Protein AF-A0AAW1JVX0-F1 (afdb_monomer_lite)

Structure (mmCIF, N/CA/C/O backbone):
data_AF-A0AAW1JVX0-F1
#
_entry.id   AF-A0AAW1JVX0-F1
#
loop_
_atom_site.group_PDB
_atom_site.id
_atom_site.type_symbol
_atom_site.label_atom_id
_atom_site.label_alt_id
_atom_site.label_comp_id
_atom_site.label_asym_id
_atom_site.label_entity_id
_atom_site.label_seq_id
_atom_site.pdbx_PDB_ins_code
_atom_site.Cartn_x
_atom_site.Cartn_y
_atom_site.Cartn_z
_atom_site.occupancy
_atom_site.B_iso_or_equiv
_atom_site.auth_seq_id
_atom_site.auth_comp_id
_atom_site.auth_asym_id
_atom_site.auth_atom_id
_atom_site.pdbx_PDB_model_num
ATOM 1 N N . MET A 1 1 ? -12.853 -25.796 -28.264 1.00 43.16 1 MET A N 1
ATOM 2 C CA . MET A 1 1 ? -13.107 -25.640 -26.815 1.00 43.16 1 MET A CA 1
ATOM 3 C C . MET A 1 1 ? -11.888 -24.981 -26.201 1.00 43.16 1 MET A C 1
ATOM 5 O O . MET A 1 1 ? -10.801 -25.532 -26.285 1.00 43.16 1 MET A O 1
ATOM 9 N N . THR A 1 2 ? -12.043 -23.759 -25.707 1.00 47.91 2 THR A N 1
ATOM 10 C CA . THR A 1 2 ? -10.957 -22.931 -25.171 1.00 47.91 2 THR A CA 1
ATOM 11 C C . THR A 1 2 ? -10.527 -23.462 -23.804 1.00 47.91 2 THR A C 1
ATOM 13 O O . THR A 1 2 ? -11.384 -23.793 -22.986 1.00 47.91 2 THR A O 1
ATOM 16 N N . ILE A 1 3 ? -9.215 -23.518 -23.553 1.00 55.41 3 ILE A N 1
ATOM 17 C CA . ILE A 1 3 ? -8.582 -24.018 -22.313 1.00 55.41 3 ILE A CA 1
ATOM 18 C C . ILE A 1 3 ? -9.243 -23.437 -21.045 1.00 55.41 3 ILE A C 1
ATOM 20 O O . ILE A 1 3 ? -9.387 -24.132 -20.042 1.00 55.41 3 ILE A O 1
ATOM 24 N N . ASN A 1 4 ? -9.741 -22.201 -21.127 1.00 55.88 4 ASN A N 1
ATOM 25 C CA . ASN A 1 4 ? -10.399 -21.493 -20.028 1.00 55.88 4 ASN A CA 1
ATOM 26 C C . ASN A 1 4 ? -11.647 -22.217 -19.475 1.00 55.88 4 ASN A C 1
ATOM 28 O O . ASN A 1 4 ? -11.822 -22.260 -18.265 1.00 55.88 4 ASN A O 1
ATOM 32 N N . ASN A 1 5 ? -12.462 -22.872 -20.317 1.00 56.66 5 ASN A N 1
ATOM 33 C CA . ASN A 1 5 ? -13.684 -23.556 -19.854 1.00 56.66 5 ASN A CA 1
ATOM 34 C C . ASN A 1 5 ? -13.403 -24.849 -19.071 1.00 56.66 5 ASN A C 1
ATOM 36 O O . ASN A 1 5 ? -14.221 -25.268 -18.255 1.00 56.66 5 ASN A O 1
ATOM 40 N N . ALA A 1 6 ? -12.279 -25.517 -19.344 1.00 60.56 6 ALA A N 1
ATOM 41 C CA . ALA A 1 6 ? -11.901 -26.735 -18.630 1.00 60.56 6 ALA A CA 1
ATOM 42 C C . ALA A 1 6 ? -11.360 -26.412 -17.227 1.00 60.56 6 ALA A C 1
ATOM 44 O O . ALA A 1 6 ? -11.649 -27.133 -16.274 1.00 60.56 6 ALA A O 1
ATOM 45 N N . ALA A 1 7 ? -10.631 -25.299 -17.097 1.00 59.00 7 ALA A N 1
ATOM 46 C CA . ALA A 1 7 ? -10.090 -24.833 -15.824 1.00 59.00 7 ALA A CA 1
ATOM 47 C C . ALA A 1 7 ? -11.201 -24.473 -14.821 1.00 59.00 7 ALA A C 1
ATOM 49 O O . ALA A 1 7 ? -11.149 -24.931 -13.679 1.00 59.00 7 ALA A O 1
ATOM 50 N N . ASP A 1 8 ? -12.241 -23.756 -15.262 1.00 59.59 8 ASP A N 1
ATOM 51 C CA . ASP A 1 8 ? -13.383 -23.392 -14.406 1.00 59.59 8 ASP A CA 1
ATOM 52 C C . ASP A 1 8 ? -14.146 -24.620 -13.882 1.00 59.59 8 ASP A C 1
ATOM 54 O O . ASP A 1 8 ? -14.587 -24.643 -12.732 1.00 59.59 8 ASP A O 1
ATOM 58 N N . LYS A 1 9 ? -14.261 -25.676 -14.698 1.00 61.94 9 LYS A N 1
ATOM 59 C CA . LYS A 1 9 ? -14.981 -26.910 -14.344 1.00 61.94 9 LYS A CA 1
ATOM 60 C C . LYS A 1 9 ? -14.229 -27.803 -13.354 1.00 61.94 9 LYS A C 1
ATOM 62 O O . LYS A 1 9 ? -14.871 -28.532 -12.604 1.00 61.94 9 LYS A O 1
ATOM 67 N N . CYS A 1 10 ? -12.896 -27.782 -13.376 1.00 59.56 10 CYS A N 1
ATOM 68 C CA . CYS A 1 10 ? -12.064 -28.656 -12.544 1.00 59.56 10 CYS A CA 1
ATOM 69 C C . CYS A 1 10 ? -11.583 -28.003 -11.246 1.00 59.56 10 CYS A C 1
ATOM 71 O O . CYS A 1 10 ? -11.386 -28.714 -10.266 1.00 59.56 10 CYS A O 1
ATOM 73 N N . LEU A 1 11 ? -11.358 -26.686 -11.231 1.00 65.75 11 LEU A N 1
ATOM 74 C CA . LEU A 1 11 ? -10.672 -26.034 -10.110 1.00 65.75 11 LEU A CA 1
ATOM 75 C C . LEU A 1 11 ? -11.611 -25.322 -9.137 1.00 65.75 11 LEU A C 1
ATOM 77 O O . LEU A 1 11 ? -11.210 -25.098 -7.998 1.00 65.75 11 LEU A O 1
ATOM 81 N N . GLY A 1 12 ? -12.849 -25.016 -9.544 1.00 54.31 12 GLY A N 1
ATOM 82 C CA . GLY A 1 12 ? -13.741 -24.156 -8.774 1.00 54.31 12 GLY A CA 1
ATOM 83 C C . GLY A 1 12 ? -13.165 -22.741 -8.644 1.00 54.31 12 GLY A C 1
ATOM 84 O O . GLY A 1 12 ? -11.991 -22.525 -8.346 1.00 54.31 12 GLY A O 1
ATOM 85 N N . THR A 1 13 ? -13.977 -21.714 -8.862 1.00 56.06 13 THR A N 1
ATOM 86 C CA . THR A 1 13 ? -13.549 -20.356 -8.526 1.00 56.06 13 THR A CA 1
ATOM 87 C C . THR A 1 13 ? -13.473 -20.265 -7.006 1.00 56.06 13 THR A C 1
ATOM 89 O O . THR A 1 13 ? -14.509 -20.226 -6.342 1.00 56.06 13 THR A O 1
ATOM 92 N N . ALA A 1 14 ? -12.266 -20.264 -6.432 1.00 56.94 14 ALA A N 1
ATOM 93 C CA . ALA A 1 14 ? -12.097 -19.910 -5.031 1.00 56.94 14 ALA A CA 1
ATOM 94 C C . ALA A 1 14 ? -12.707 -18.515 -4.853 1.00 56.94 14 ALA A C 1
ATOM 96 O O . ALA A 1 14 ? -12.167 -17.538 -5.375 1.00 56.94 14 ALA A O 1
ATOM 97 N N . ASN A 1 15 ? -13.869 -18.437 -4.194 1.00 54.09 15 ASN A N 1
ATOM 98 C CA . ASN A 1 15 ? -14.504 -17.170 -3.855 1.00 54.09 15 ASN A CA 1
ATOM 99 C C . ASN A 1 15 ? -13.424 -16.301 -3.219 1.00 54.09 15 ASN A C 1
ATOM 101 O O . ASN A 1 15 ? -12.883 -16.682 -2.180 1.00 54.09 15 ASN A O 1
ATOM 105 N N . SER A 1 16 ? -13.060 -15.195 -3.883 1.00 54.62 16 SER A N 1
ATOM 106 C CA . SER A 1 16 ? -12.038 -14.271 -3.392 1.00 54.62 16 SER A CA 1
ATOM 107 C C . SER A 1 16 ? -12.351 -14.003 -1.934 1.00 54.62 16 SER A C 1
ATOM 109 O O . SER A 1 16 ? -13.413 -13.454 -1.635 1.00 54.62 16 SER A O 1
ATOM 111 N N . THR A 1 17 ? -11.469 -14.438 -1.036 1.00 57.97 17 THR A N 1
ATOM 112 C CA . THR A 1 17 ? -11.680 -14.297 0.398 1.00 57.97 17 THR A CA 1
ATOM 113 C C . THR A 1 17 ? -12.000 -12.834 0.648 1.00 57.97 17 THR A C 1
ATOM 115 O O . THR A 1 17 ? -11.227 -11.952 0.256 1.00 57.97 17 THR A O 1
ATOM 118 N N . ARG A 1 18 ? -13.197 -12.579 1.189 1.00 58.41 18 ARG A N 1
ATOM 119 C 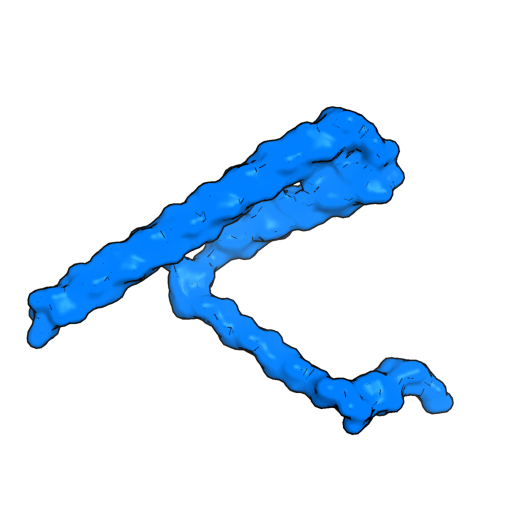CA . ARG A 1 18 ? -13.665 -11.248 1.575 1.00 58.41 18 ARG A CA 1
ATOM 120 C C . ARG A 1 18 ? -12.497 -10.579 2.298 1.00 58.41 18 ARG A C 1
ATOM 122 O O . ARG A 1 18 ? -11.970 -11.159 3.248 1.00 58.41 18 ARG A O 1
ATOM 129 N N . ARG A 1 19 ? -11.997 -9.452 1.775 1.00 64.31 19 ARG A N 1
ATOM 130 C CA . ARG A 1 19 ? -10.886 -8.751 2.434 1.00 64.31 19 ARG A CA 1
ATOM 131 C C . ARG A 1 19 ? -11.305 -8.508 3.876 1.00 64.31 19 ARG A C 1
ATOM 133 O O . ARG A 1 19 ? -12.456 -8.144 4.100 1.00 64.31 19 ARG A O 1
ATOM 140 N N . ASN A 1 20 ? -10.392 -8.776 4.809 1.00 76.75 20 ASN A N 1
ATOM 141 C CA . ASN A 1 20 ? -10.656 -8.628 6.237 1.00 76.75 20 ASN A CA 1
ATOM 142 C C . ASN A 1 20 ? -11.322 -7.276 6.520 1.00 76.75 20 ASN A C 1
ATOM 144 O O . ASN A 1 20 ? -10.962 -6.290 5.881 1.00 76.75 20 ASN A O 1
ATOM 148 N N . ASP A 1 21 ? -12.220 -7.216 7.501 1.00 84.88 21 ASP A N 1
ATOM 149 C CA . ASP A 1 21 ? -13.037 -6.020 7.766 1.00 84.88 21 ASP A CA 1
ATOM 150 C C . ASP A 1 21 ? -12.214 -4.764 8.115 1.00 84.88 21 ASP A C 1
ATOM 152 O O . ASP A 1 21 ? -12.677 -3.641 7.946 1.00 84.88 21 ASP A O 1
ATOM 156 N N . TRP A 1 22 ? -10.960 -4.942 8.537 1.00 90.44 22 TRP A N 1
ATOM 157 C CA . TRP A 1 22 ? -10.005 -3.861 8.793 1.00 90.44 22 TRP A CA 1
ATOM 158 C C . TRP A 1 22 ? -9.310 -3.312 7.540 1.00 90.44 22 TRP A C 1
ATOM 160 O O . TRP A 1 22 ? -8.586 -2.320 7.612 1.00 90.44 22 TRP A O 1
ATOM 170 N N . TRP A 1 23 ? -9.454 -3.965 6.387 1.00 92.06 23 TRP A N 1
ATOM 171 C CA . TRP A 1 23 ? -8.782 -3.555 5.159 1.00 92.06 23 TRP A CA 1
ATOM 172 C C . TRP A 1 23 ? -9.439 -2.306 4.574 1.00 92.06 23 TRP A C 1
ATOM 174 O O . TRP A 1 23 ? -10.613 -2.315 4.213 1.00 92.06 23 TRP A O 1
ATOM 184 N N . ASN A 1 24 ? -8.655 -1.243 4.410 1.00 92.56 24 ASN A N 1
ATOM 185 C CA . ASN A 1 24 ? -9.140 0.046 3.929 1.00 92.56 24 ASN A CA 1
ATOM 186 C C . ASN A 1 24 ? -8.504 0.452 2.585 1.00 92.56 24 ASN A C 1
ATOM 188 O O . ASN A 1 24 ? -7.637 -0.227 2.025 1.00 92.56 24 ASN A O 1
ATOM 192 N N . ARG A 1 25 ? -8.921 1.617 2.079 1.00 94.00 25 ARG A N 1
ATOM 193 C CA . ARG A 1 25 ? -8.399 2.203 0.839 1.00 94.00 25 ARG A CA 1
ATOM 194 C C . ARG A 1 25 ? -6.887 2.467 0.883 1.00 94.00 25 ARG A C 1
ATOM 196 O O . ARG A 1 25 ? -6.222 2.317 -0.137 1.00 94.00 25 ARG A O 1
ATOM 203 N N . GLU A 1 26 ? -6.325 2.815 2.039 1.00 94.00 26 GLU A N 1
ATOM 204 C CA . GLU A 1 26 ? -4.878 3.047 2.170 1.00 94.00 26 GLU A CA 1
ATOM 205 C C . GLU A 1 26 ? -4.077 1.764 1.927 1.00 94.00 26 GLU A C 1
ATOM 207 O O . GLU A 1 26 ? -3.044 1.789 1.254 1.00 94.00 26 GLU A O 1
ATOM 212 N N . CYS A 1 27 ? -4.580 0.624 2.412 1.00 94.31 27 CYS A N 1
ATOM 213 C CA . CYS A 1 27 ? -3.984 -0.682 2.144 1.00 94.31 27 CYS A CA 1
ATOM 214 C C . CYS A 1 27 ? -3.991 -0.993 0.638 1.00 94.31 27 CYS A C 1
ATOM 216 O O . CYS A 1 27 ? -2.984 -1.460 0.097 1.00 94.31 27 CYS A O 1
ATOM 218 N N . ASP A 1 28 ? -5.087 -0.679 -0.060 1.00 95.00 28 ASP A N 1
ATOM 219 C CA . ASP A 1 28 ? -5.185 -0.849 -1.513 1.00 95.00 28 ASP A CA 1
ATOM 220 C C . ASP A 1 28 ? -4.202 0.024 -2.280 1.00 95.00 28 ASP A C 1
ATOM 222 O O . ASP A 1 28 ? -3.490 -0.461 -3.166 1.00 95.00 28 ASP A O 1
ATOM 226 N N . GLU A 1 29 ? -4.128 1.305 -1.934 1.00 95.81 29 GLU A N 1
ATOM 227 C CA . GLU A 1 29 ? -3.214 2.240 -2.578 1.00 95.81 29 GLU A CA 1
ATOM 228 C C . GLU A 1 29 ? -1.754 1.836 -2.347 1.00 95.81 29 GLU A C 1
ATOM 230 O O . GLU A 1 29 ? -0.953 1.847 -3.287 1.00 95.81 29 GLU A O 1
ATOM 235 N N . ALA A 1 30 ? -1.410 1.391 -1.137 1.00 95.19 30 ALA A N 1
ATOM 236 C CA . ALA A 1 30 ? -0.071 0.918 -0.815 1.00 95.19 30 ALA A CA 1
ATOM 237 C C . ALA A 1 30 ? 0.304 -0.354 -1.597 1.00 95.19 30 ALA A C 1
ATOM 239 O O . ALA A 1 30 ? 1.402 -0.448 -2.158 1.00 95.19 30 ALA A O 1
ATOM 240 N N . VAL A 1 31 ? -0.617 -1.320 -1.712 1.00 95.06 31 VAL A N 1
ATOM 241 C CA . VAL A 1 31 ? -0.408 -2.528 -2.528 1.00 95.06 31 VAL A CA 1
ATOM 242 C C . VAL A 1 31 ? -0.279 -2.174 -4.007 1.00 95.06 31 VAL A C 1
ATOM 244 O O . VAL A 1 31 ? 0.613 -2.703 -4.676 1.00 95.06 31 VAL A O 1
ATOM 247 N N . LYS A 1 32 ? -1.107 -1.256 -4.517 1.00 96.12 32 LYS A N 1
ATOM 248 C CA . LYS A 1 32 ? -1.046 -0.795 -5.908 1.00 96.12 32 LYS A CA 1
ATOM 249 C C . LYS A 1 32 ? 0.300 -0.135 -6.208 1.00 96.12 32 LYS A C 1
ATOM 251 O O . LYS A 1 32 ? 0.960 -0.535 -7.165 1.00 96.12 32 LYS A O 1
ATOM 256 N N . LYS A 1 33 ? 0.761 0.793 -5.360 1.00 94.75 33 LYS A N 1
ATOM 257 C CA . LYS A 1 33 ? 2.076 1.452 -5.489 1.00 94.75 33 LYS A CA 1
ATOM 258 C C . LYS A 1 33 ? 3.224 0.440 -5.491 1.00 94.75 33 LYS A C 1
ATOM 260 O O . LYS A 1 33 ? 4.091 0.494 -6.365 1.00 94.75 33 LYS A O 1
ATOM 265 N N . LYS A 1 34 ? 3.200 -0.521 -4.560 1.00 95.81 34 LYS A N 1
ATOM 266 C CA . LYS A 1 34 ? 4.175 -1.620 -4.493 1.00 95.81 34 LYS A CA 1
ATOM 267 C C . LYS A 1 34 ? 4.177 -2.454 -5.780 1.00 95.81 34 LYS A C 1
ATOM 269 O O . LYS A 1 34 ? 5.244 -2.765 -6.304 1.00 95.81 34 LYS A O 1
ATOM 274 N N . ASN A 1 35 ? 3.004 -2.816 -6.297 1.00 93.88 35 ASN A N 1
ATOM 275 C CA . ASN A 1 35 ? 2.887 -3.645 -7.498 1.00 93.88 35 ASN A CA 1
ATOM 276 C C . ASN A 1 35 ? 3.365 -2.915 -8.759 1.00 93.88 35 ASN A C 1
ATOM 278 O O . ASN A 1 35 ? 4.036 -3.534 -9.580 1.00 93.88 35 ASN A O 1
ATOM 282 N N . VAL A 1 36 ? 3.097 -1.611 -8.880 1.00 95.56 36 VAL A N 1
ATOM 283 C CA . VAL A 1 36 ? 3.615 -0.790 -9.985 1.00 95.56 36 VAL A CA 1
ATOM 284 C C . VAL A 1 36 ? 5.146 -0.792 -9.992 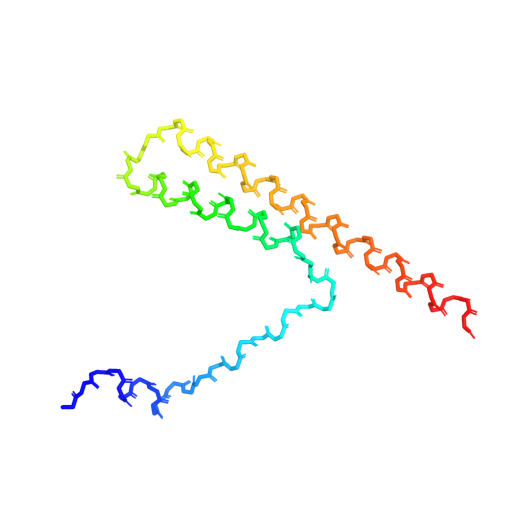1.00 95.56 36 VAL A C 1
ATOM 286 O O . VAL A 1 36 ? 5.739 -1.066 -11.031 1.00 95.56 36 VAL A O 1
ATOM 289 N N . SER A 1 37 ? 5.810 -0.575 -8.849 1.00 93.75 37 SER A N 1
ATOM 290 C CA . SER A 1 37 ? 7.283 -0.655 -8.814 1.00 93.75 37 SER A CA 1
ATOM 291 C C . SER A 1 37 ? 7.811 -2.068 -9.018 1.00 93.75 37 SER A C 1
ATOM 293 O O . SER A 1 37 ? 8.849 -2.230 -9.648 1.00 93.75 37 SER A O 1
ATOM 295 N N . ARG A 1 38 ? 7.084 -3.106 -8.581 1.00 93.75 38 ARG A N 1
ATOM 296 C CA . ARG A 1 38 ? 7.444 -4.491 -8.917 1.00 93.75 38 ARG A CA 1
ATOM 297 C C . ARG A 1 38 ? 7.428 -4.718 -10.427 1.00 93.75 38 ARG A C 1
ATOM 299 O O . ARG A 1 38 ? 8.328 -5.365 -10.941 1.00 93.75 38 ARG A O 1
ATOM 306 N N . GLN A 1 39 ? 6.408 -4.222 -11.127 1.00 94.81 39 GLN A N 1
ATOM 307 C CA . GLN A 1 39 ? 6.309 -4.353 -12.582 1.00 94.81 39 GLN A CA 1
ATOM 308 C C . GLN A 1 39 ? 7.429 -3.599 -13.299 1.00 94.81 39 GLN A C 1
ATOM 310 O O . GLN A 1 39 ? 7.997 -4.145 -14.238 1.00 94.81 39 GLN A O 1
ATOM 315 N N . LYS A 1 40 ? 7.776 -2.390 -12.835 1.00 92.75 40 LYS A N 1
ATOM 316 C CA . LYS A 1 40 ? 8.931 -1.641 -13.354 1.00 92.75 40 LYS A CA 1
ATOM 317 C C . LYS A 1 40 ? 10.225 -2.436 -13.189 1.00 92.75 40 LYS A C 1
ATOM 319 O O . LYS A 1 40 ? 10.861 -2.749 -14.188 1.00 92.75 40 LYS A O 1
ATOM 324 N N . TRP A 1 41 ? 10.506 -2.879 -11.962 1.00 93.31 41 TRP A N 1
ATOM 325 C CA . TRP A 1 41 ? 11.696 -3.671 -11.659 1.00 93.31 41 TRP A CA 1
ATOM 326 C C . TRP A 1 41 ? 11.769 -4.962 -12.480 1.00 93.31 41 TRP A C 1
ATOM 328 O O . TRP A 1 41 ? 12.817 -5.287 -13.020 1.00 93.31 41 TRP A O 1
ATOM 338 N N . MET A 1 42 ? 10.655 -5.681 -12.643 1.00 91.31 42 MET A N 1
ATOM 339 C CA . MET A 1 42 ? 10.621 -6.889 -13.477 1.00 91.31 42 MET A CA 1
ATOM 340 C C . MET A 1 42 ? 10.858 -6.609 -14.966 1.00 91.31 42 MET A C 1
ATOM 342 O O . MET A 1 42 ? 11.264 -7.515 -15.686 1.00 91.31 42 MET A O 1
ATOM 346 N N . LYS A 1 43 ? 10.576 -5.388 -15.437 1.00 92.31 43 LYS A N 1
ATOM 347 C CA . LYS A 1 43 ? 10.749 -5.007 -16.838 1.00 92.31 43 LYS A CA 1
ATOM 348 C C . LYS A 1 43 ? 12.189 -4.604 -17.149 1.00 92.31 43 LYS A C 1
ATOM 350 O O . LYS A 1 43 ? 12.714 -5.067 -18.155 1.00 92.31 43 LYS A O 1
ATOM 355 N N . ASN A 1 44 ? 12.804 -3.749 -16.327 1.00 87.56 44 ASN A N 1
ATOM 356 C CA . ASN A 1 44 ? 14.130 -3.201 -16.640 1.00 87.56 44 ASN A CA 1
ATOM 357 C C . ASN A 1 44 ? 15.258 -3.845 -15.818 1.00 87.56 44 ASN A C 1
ATOM 359 O O . ASN A 1 44 ? 16.405 -3.831 -16.251 1.00 87.56 44 ASN A O 1
ATOM 363 N N . GLY A 1 45 ? 14.957 -4.418 -14.649 1.00 83.31 45 GLY A N 1
ATOM 364 C CA . GLY A 1 45 ? 15.924 -5.138 -13.815 1.00 83.31 45 GLY A CA 1
ATOM 365 C C . GLY A 1 45 ? 16.958 -4.257 -13.108 1.00 83.31 45 GLY A C 1
ATOM 366 O O . GLY A 1 45 ? 17.897 -4.794 -12.525 1.00 83.31 45 GLY A O 1
ATOM 367 N N . ALA A 1 46 ? 16.805 -2.929 -13.1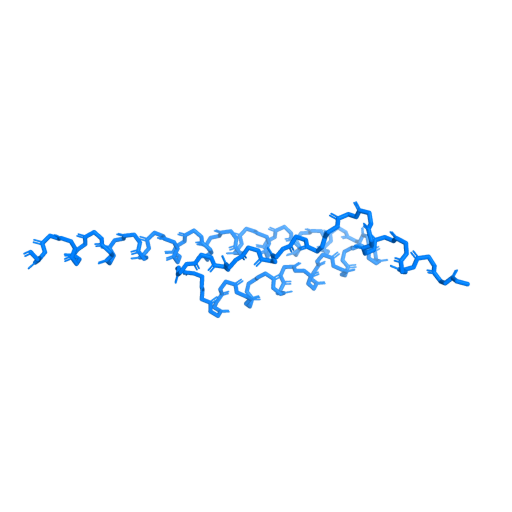32 1.00 91.12 46 ALA A N 1
ATOM 368 C CA . ALA A 1 46 ? 17.783 -2.002 -12.569 1.00 91.12 46 ALA A CA 1
ATOM 369 C C . ALA A 1 46 ? 17.816 -2.042 -11.027 1.00 91.12 46 ALA A C 1
ATOM 371 O O . ALA A 1 46 ? 16.784 -2.193 -10.366 1.00 91.12 46 ALA A O 1
ATOM 372 N N . GLU A 1 47 ? 19.001 -1.850 -10.439 1.00 90.38 47 GLU A N 1
ATOM 373 C CA . GLU A 1 47 ? 19.188 -1.870 -8.977 1.00 90.38 47 GLU A CA 1
ATOM 374 C C . GLU A 1 47 ? 18.431 -0.724 -8.277 1.00 90.38 47 GLU A C 1
ATOM 376 O O . GLU A 1 47 ? 17.897 -0.899 -7.182 1.00 90.38 47 GLU A O 1
ATOM 381 N N . GLU A 1 48 ? 18.288 0.432 -8.930 1.00 92.50 48 GLU A N 1
ATOM 382 C CA . GLU A 1 48 ? 17.479 1.545 -8.415 1.00 92.50 48 GLU A CA 1
ATOM 383 C C . GLU A 1 48 ? 15.996 1.173 -8.290 1.00 92.50 48 GLU A C 1
ATOM 385 O O . GLU A 1 48 ? 15.359 1.45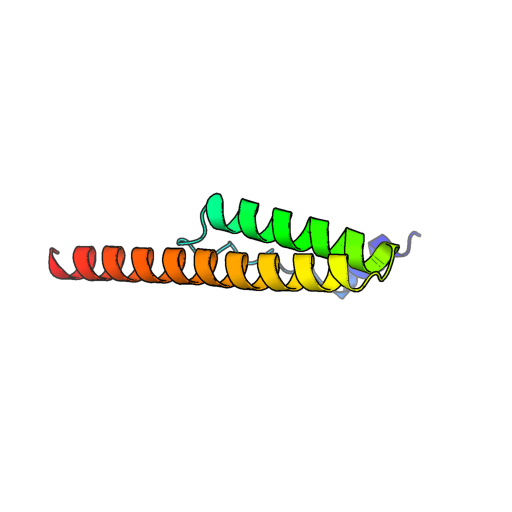7 -7.276 1.00 92.50 48 GLU A O 1
ATOM 390 N N . GLU A 1 49 ? 15.448 0.467 -9.279 1.00 91.19 49 GLU A N 1
ATOM 391 C CA . GLU A 1 49 ? 14.057 0.009 -9.262 1.00 91.19 49 GLU A CA 1
ATOM 392 C C . GLU A 1 49 ? 13.843 -1.103 -8.236 1.00 91.19 49 GLU A C 1
ATOM 394 O O . GLU A 1 49 ? 12.788 -1.179 -7.599 1.00 91.19 49 GLU A O 1
ATOM 399 N N . ARG A 1 50 ? 14.863 -1.943 -8.023 1.00 93.88 50 ARG A N 1
ATOM 400 C CA . ARG A 1 50 ? 14.875 -2.922 -6.935 1.00 93.88 50 ARG A CA 1
ATOM 401 C C . ARG A 1 50 ? 14.803 -2.227 -5.57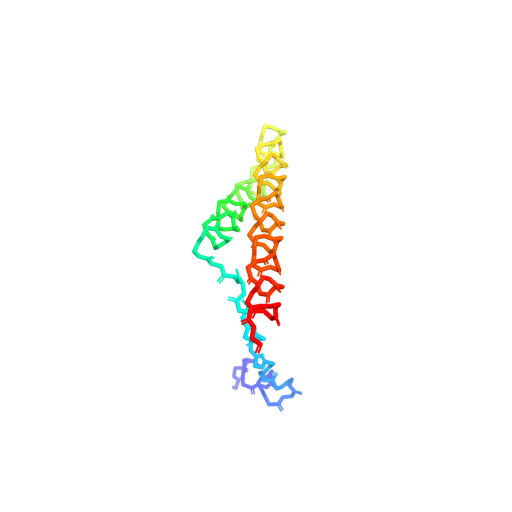9 1.00 93.88 50 ARG A C 1
ATOM 403 O O . ARG A 1 50 ? 14.018 -2.652 -4.725 1.00 93.88 50 ARG A O 1
ATOM 410 N N . LYS A 1 51 ? 15.584 -1.160 -5.382 1.00 95.19 51 LYS A N 1
ATOM 411 C CA . LYS A 1 51 ? 15.565 -0.347 -4.159 1.00 95.19 51 LYS A CA 1
ATOM 412 C C . LYS A 1 51 ? 14.213 0.345 -3.980 1.00 95.19 51 LYS A C 1
ATOM 414 O O . LYS A 1 51 ? 13.612 0.219 -2.915 1.00 95.19 51 LYS A O 1
ATOM 419 N N . GLU A 1 52 ? 13.670 0.949 -5.039 1.00 94.44 52 GLU A N 1
ATOM 420 C CA . GLU A 1 52 ? 12.340 1.572 -5.024 1.00 94.44 52 GLU A CA 1
ATOM 421 C C . GLU A 1 52 ? 11.243 0.555 -4.657 1.00 94.44 52 GLU A C 1
ATOM 423 O O . GLU A 1 52 ? 10.380 0.823 -3.816 1.00 94.44 52 GLU A O 1
ATOM 428 N N . TYR A 1 53 ? 11.280 -0.647 -5.239 1.00 95.69 53 TYR A N 1
ATOM 429 C CA . TYR A 1 53 ? 10.361 -1.724 -4.879 1.00 95.69 53 TYR A CA 1
ATOM 430 C C . TYR A 1 53 ? 10.530 -2.158 -3.418 1.00 95.69 53 TYR A C 1
ATOM 432 O O . TYR A 1 53 ? 9.529 -2.369 -2.726 1.00 95.69 53 TYR A O 1
ATOM 440 N N . ALA A 1 54 ? 11.766 -2.288 -2.928 1.00 96.06 54 ALA A N 1
ATOM 441 C CA . ALA A 1 54 ? 12.037 -2.657 -1.543 1.00 96.06 54 ALA A CA 1
ATOM 442 C C . ALA A 1 54 ? 11.464 -1.628 -0.556 1.00 96.06 54 ALA A C 1
ATOM 444 O O . ALA A 1 54 ? 10.821 -2.021 0.423 1.00 96.06 54 ALA A O 1
ATOM 445 N N . ASP A 1 55 ? 11.620 -0.336 -0.842 1.00 97.06 55 ASP A N 1
ATOM 446 C CA . ASP A 1 55 ? 11.100 0.743 -0.004 1.00 97.06 55 ASP A CA 1
ATOM 447 C C . ASP A 1 55 ? 9.569 0.783 -0.026 1.00 97.06 55 ASP A C 1
ATOM 449 O O . ASP A 1 55 ? 8.943 0.713 1.036 1.00 97.06 55 ASP A O 1
ATOM 453 N N . LYS A 1 56 ? 8.939 0.712 -1.207 1.00 96.44 56 LYS A N 1
ATOM 454 C CA . LYS A 1 56 ? 7.469 0.626 -1.310 1.00 96.44 56 LYS A CA 1
ATOM 455 C C . LYS A 1 56 ? 6.905 -0.639 -0.671 1.00 96.44 56 LYS A C 1
ATOM 457 O O . LYS A 1 56 ? 5.799 -0.629 -0.131 1.00 96.44 56 LYS A O 1
ATOM 462 N N . ARG A 1 57 ? 7.648 -1.750 -0.689 1.00 97.06 57 ARG A N 1
ATOM 463 C CA . ARG A 1 57 ? 7.262 -2.985 0.009 1.00 97.06 57 ARG A CA 1
ATOM 464 C C . ARG A 1 57 ? 7.292 -2.803 1.526 1.00 97.06 57 ARG A C 1
ATOM 466 O O . ARG A 1 57 ? 6.383 -3.295 2.196 1.00 97.06 57 ARG A O 1
ATOM 473 N N . ARG A 1 58 ? 8.313 -2.133 2.073 1.00 97.56 58 ARG A N 1
ATOM 474 C CA . ARG A 1 58 ? 8.392 -1.816 3.511 1.00 97.56 58 ARG A CA 1
ATOM 475 C C . ARG A 1 58 ? 7.267 -0.872 3.923 1.00 97.56 58 ARG A C 1
ATOM 477 O O . ARG A 1 58 ? 6.592 -1.149 4.910 1.00 97.56 58 ARG A O 1
ATOM 484 N N . GLU A 1 59 ? 7.033 0.177 3.142 1.00 96.56 59 GLU A N 1
ATOM 485 C CA . GLU A 1 59 ? 5.970 1.152 3.383 1.00 96.56 59 GLU A CA 1
ATOM 486 C C . GLU A 1 59 ? 4.589 0.488 3.371 1.00 96.56 59 GLU A C 1
ATOM 488 O O . GLU A 1 59 ? 3.837 0.616 4.334 1.00 96.56 59 GLU A O 1
ATOM 493 N N . ALA A 1 60 ? 4.292 -0.330 2.356 1.00 96.62 60 ALA A N 1
ATOM 494 C CA . ALA A 1 60 ? 3.029 -1.058 2.298 1.00 96.62 60 ALA A CA 1
ATOM 495 C C . ALA A 1 60 ? 2.844 -2.008 3.487 1.00 96.62 60 ALA A C 1
ATOM 497 O O . ALA A 1 60 ? 1.755 -2.080 4.051 1.00 96.62 60 ALA A O 1
ATOM 498 N N . LYS A 1 61 ? 3.907 -2.702 3.917 1.00 96.75 61 LYS A N 1
ATOM 499 C CA . LYS A 1 61 ? 3.853 -3.556 5.112 1.00 96.75 61 LYS A CA 1
ATOM 500 C C . LYS A 1 61 ? 3.564 -2.738 6.375 1.00 96.75 61 LYS A C 1
ATOM 502 O O . LYS A 1 61 ? 2.797 -3.200 7.215 1.00 96.75 61 LYS A O 1
ATOM 507 N N . LYS A 1 62 ? 4.160 -1.548 6.505 1.00 97.19 62 LYS A N 1
ATOM 508 C CA . LYS A 1 62 ? 3.930 -0.636 7.633 1.00 97.19 62 LYS A CA 1
ATOM 509 C C . LYS A 1 62 ? 2.483 -0.145 7.662 1.00 97.19 62 LYS A C 1
ATOM 511 O O . LYS A 1 62 ? 1.853 -0.251 8.705 1.00 97.19 62 LYS A O 1
ATOM 516 N N . ILE A 1 63 ? 1.954 0.323 6.531 1.00 96.56 63 ILE A N 1
ATOM 517 C CA . ILE A 1 63 ? 0.564 0.798 6.420 1.00 96.56 63 ILE A CA 1
ATOM 518 C C . ILE A 1 63 ? -0.400 -0.319 6.817 1.00 96.56 63 ILE A C 1
ATOM 520 O O . ILE A 1 63 ? -1.149 -0.158 7.770 1.00 96.56 63 ILE A O 1
ATOM 524 N N . ILE A 1 64 ? -0.295 -1.488 6.176 1.00 95.38 64 ILE A N 1
ATOM 525 C CA . ILE A 1 64 ? -1.175 -2.635 6.448 1.00 95.38 64 ILE A CA 1
ATOM 526 C C . ILE A 1 64 ? -1.123 -3.045 7.924 1.00 95.38 64 ILE A C 1
ATOM 528 O O . ILE A 1 64 ? -2.157 -3.324 8.528 1.00 95.38 64 ILE A O 1
ATOM 532 N N . ARG A 1 65 ? 0.078 -3.081 8.515 1.00 95.50 65 ARG A N 1
ATOM 533 C CA . ARG A 1 65 ? 0.248 -3.406 9.932 1.00 95.50 65 ARG A CA 1
ATOM 534 C C . ARG A 1 65 ? -0.453 -2.382 10.824 1.00 95.50 65 ARG A C 1
ATOM 536 O O . ARG A 1 65 ? -1.237 -2.786 11.674 1.00 95.50 65 ARG A O 1
ATOM 543 N N . ASN A 1 66 ? -0.198 -1.095 10.605 1.00 96.00 66 ASN A N 1
ATOM 544 C CA . ASN A 1 66 ? -0.771 -0.020 11.409 1.00 96.00 66 ASN A CA 1
ATOM 545 C C . ASN A 1 66 ? -2.299 0.021 11.291 1.00 96.00 66 ASN A C 1
ATOM 547 O O . ASN A 1 66 ? -2.980 0.203 12.292 1.00 96.00 66 ASN A O 1
ATOM 551 N N . THR A 1 67 ? -2.846 -0.171 10.088 1.00 95.25 67 THR A N 1
ATOM 552 C CA . THR A 1 67 ? -4.297 -0.230 9.872 1.00 95.25 67 THR A CA 1
ATOM 553 C C . THR A 1 67 ? -4.919 -1.389 10.647 1.00 95.25 67 THR A C 1
ATOM 555 O O . THR A 1 67 ? -5.927 -1.205 11.323 1.00 95.25 67 THR A O 1
ATOM 558 N N . ARG A 1 68 ? -4.289 -2.570 10.612 1.00 94.19 68 ARG A N 1
ATOM 559 C CA . ARG A 1 68 ? -4.746 -3.725 11.392 1.00 94.19 68 ARG A CA 1
ATOM 560 C C . ARG A 1 68 ? -4.673 -3.466 12.898 1.00 94.19 68 ARG A C 1
ATOM 562 O O . ARG A 1 68 ? -5.610 -3.815 13.602 1.00 94.19 68 ARG A O 1
ATOM 569 N N . GLU A 1 69 ? -3.571 -2.903 13.393 1.00 94.25 69 GLU A N 1
ATOM 570 C CA . GLU A 1 69 ? -3.387 -2.613 14.824 1.00 94.25 69 GLU A CA 1
ATOM 571 C C . GLU A 1 69 ? -4.430 -1.609 15.332 1.00 94.25 69 GLU A C 1
ATOM 573 O O . GLU A 1 69 ? -5.082 -1.891 16.332 1.00 94.25 69 GLU A O 1
ATOM 578 N N . LYS A 1 70 ? -4.674 -0.519 14.592 1.00 94.12 70 LYS A N 1
ATOM 579 C CA . LYS A 1 70 ? -5.725 0.459 14.919 1.00 94.12 70 LYS A CA 1
ATOM 580 C C . LYS A 1 70 ? -7.109 -0.174 14.990 1.00 94.12 70 LYS A C 1
ATOM 582 O O . LYS A 1 70 ? -7.843 0.064 15.936 1.00 94.12 70 LYS A O 1
ATOM 587 N N . TRP A 1 71 ? -7.452 -1.017 14.018 1.00 94.38 71 TRP A N 1
ATOM 588 C CA . TRP A 1 71 ? -8.745 -1.695 14.033 1.00 94.38 71 TRP A CA 1
ATOM 589 C C . TRP A 1 71 ? -8.892 -2.637 15.234 1.00 94.38 71 TRP A C 1
ATOM 591 O O . TRP A 1 71 ? -9.946 -2.666 15.857 1.00 94.38 71 TRP A O 1
ATOM 601 N N . ILE A 1 72 ? -7.839 -3.382 15.593 1.00 92.38 72 ILE A N 1
ATOM 602 C CA . ILE A 1 72 ? -7.857 -4.246 16.785 1.00 92.38 72 ILE A CA 1
ATOM 603 C C . ILE A 1 72 ? -8.059 -3.409 18.052 1.00 92.38 72 ILE A C 1
ATOM 605 O O . ILE A 1 72 ? -8.837 -3.801 18.918 1.00 92.38 72 ILE A O 1
ATOM 609 N N . GLU A 1 73 ? -7.369 -2.276 18.167 1.00 92.81 73 GLU A N 1
ATOM 610 C CA . GLU A 1 73 ? -7.502 -1.359 19.300 1.00 92.81 73 GLU A CA 1
ATOM 611 C C . GLU A 1 73 ? -8.930 -0.806 19.405 1.00 92.81 73 GLU A C 1
ATOM 613 O O . GLU A 1 73 ? -9.554 -0.914 20.459 1.00 92.81 73 GLU A O 1
ATOM 618 N N . GLU A 1 74 ? -9.490 -0.316 18.298 1.00 91.12 74 GLU A N 1
ATOM 619 C CA . GLU A 1 74 ? -10.875 0.157 18.225 1.00 91.12 74 GLU A CA 1
ATOM 620 C C . GLU A 1 74 ? -11.881 -0.937 18.603 1.00 91.12 74 GLU A C 1
ATOM 622 O O . GLU A 1 74 ? -12.823 -0.682 19.352 1.00 91.12 74 GLU A O 1
ATOM 627 N N . GLU A 1 75 ? -11.689 -2.162 18.114 1.00 90.19 75 GLU A N 1
ATOM 628 C CA . GLU A 1 75 ? -12.597 -3.274 18.393 1.00 90.19 75 GLU A CA 1
ATOM 629 C C . GLU A 1 75 ? -12.497 -3.746 19.850 1.00 90.19 75 GLU A C 1
ATOM 631 O O . GLU A 1 75 ? -13.511 -4.036 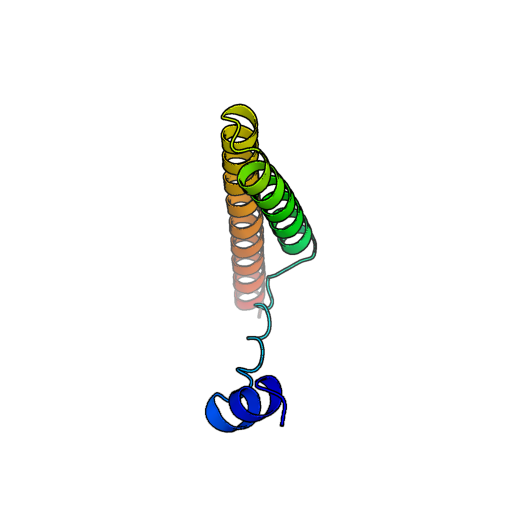20.489 1.00 90.19 75 GLU A O 1
ATOM 636 N N . THR A 1 76 ? -11.288 -3.731 20.417 1.00 88.38 76 THR A N 1
ATOM 637 C CA . THR A 1 76 ? -11.057 -4.029 21.836 1.00 88.38 76 THR A CA 1
ATOM 638 C C . THR A 1 76 ? -11.723 -2.976 22.723 1.00 88.38 76 THR A C 1
ATOM 640 O O . THR A 1 76 ? -12.432 -3.330 23.665 1.00 88.38 76 THR A O 1
ATOM 643 N N . LEU A 1 77 ? -11.583 -1.687 22.392 1.00 85.44 77 LEU A N 1
ATOM 644 C CA . LEU A 1 77 ? -12.236 -0.593 23.119 1.00 85.44 77 LEU A CA 1
ATOM 645 C C . LEU A 1 77 ? -13.764 -0.701 23.067 1.00 85.44 77 LEU A C 1
ATOM 647 O O . LEU A 1 77 ? -14.420 -0.581 24.101 1.00 85.44 77 LEU A O 1
ATOM 651 N N . LYS A 1 78 ? -14.343 -0.996 21.895 1.00 83.00 78 LYS A N 1
ATOM 652 C CA . LYS A 1 78 ? -15.794 -1.227 21.764 1.00 83.00 78 LYS A CA 1
ATOM 653 C C . LYS A 1 78 ? -16.276 -2.393 22.621 1.00 83.00 78 LYS A C 1
ATOM 655 O O . LYS A 1 78 ? -17.366 -2.314 23.175 1.00 83.00 78 LYS A O 1
ATOM 660 N N . SER A 1 79 ? -15.485 -3.463 22.722 1.00 80.50 79 SER A N 1
ATOM 661 C CA . SER A 1 79 ? -15.841 -4.633 23.532 1.00 80.50 79 SER A CA 1
ATOM 662 C C . SER A 1 79 ? -15.828 -4.356 25.037 1.00 80.50 79 SER A C 1
ATOM 664 O O . SER A 1 79 ? -16.562 -5.006 25.767 1.00 80.50 79 SER A O 1
ATOM 666 N N . PHE A 1 80 ? -15.028 -3.385 25.491 1.00 74.62 80 PHE A N 1
ATOM 667 C CA . PHE A 1 80 ? -14.894 -3.030 26.906 1.00 74.62 80 PHE A CA 1
ATOM 668 C C . PHE A 1 80 ? -15.962 -2.035 27.389 1.00 74.62 80 PHE A C 1
ATOM 670 O O . PHE A 1 80 ? -16.269 -1.978 28.574 1.00 74.62 80 PHE A O 1
ATOM 677 N N . ILE A 1 81 ? -16.519 -1.232 26.478 1.00 72.88 81 ILE A N 1
ATOM 678 C CA . ILE A 1 81 ? -17.555 -0.226 26.781 1.00 72.88 81 ILE A CA 1
ATOM 679 C C . ILE A 1 81 ? -18.972 -0.845 26.771 1.00 72.88 81 ILE A C 1
ATOM 681 O O . ILE A 1 81 ? -19.936 -0.187 27.164 1.00 72.88 81 ILE A O 1
ATOM 685 N N . LYS A 1 82 ? -19.111 -2.099 26.328 1.00 53.81 82 LYS A N 1
ATOM 686 C CA . LYS A 1 82 ? -20.383 -2.818 26.195 1.00 53.81 82 LYS A CA 1
ATOM 687 C C . LYS A 1 82 ? -20.640 -3.745 27.378 1.00 53.81 82 LYS A C 1
ATOM 689 O O . LYS A 1 82 ? -21.826 -3.850 27.757 1.00 53.81 82 LYS A O 1
#

pLDDT: mean 83.63, std 16.13, range [43.16, 97.56]

Foldseek 3Di:
DDPVVVCCVPPPDPPPPDPPPLDDPVLVVLVVLLVVLVVVCVVPVDPVSVVSNVVSVVVSVVSVVVSVVVVVVVVVVVVVVD

Sequence (82 aa):
MTINNAADKCLGTANSTRRNDWWNRECDEAVKKKNVSRQKWMKNGAEEERKEYADKRREAKKIIRNTREKWIEEETLKSFIK

Organism: Popillia japonica (NCBI:txid7064)

Secondary structure (DSSP, 8-state):
--HHHHHHHHH---------TT--HHHHHHHHHHHHHHHHHHHH--HHHHHHHHHHHHHHHHHHHHHHHHHHHHHHHHHH--

Radius of gyration: 18.75 Å; chains: 1; bounding box: 40×32×54 Å